Protein AF-A0A0R3XAJ9-F1 (afdb_monomer_lite)

Organism: Hydatigena taeniaeformis (NCBI:txid6205)

Foldseek 3Di:
DDDPPPPPPPPCDPVNVVVLVVVVCVVVDDDDPVCPCVCCVPPVQDPVNVVVVNVVSVVDDPVNVVVVVVVVVVCVVPPPDDDDDDDDPPDVVVVVVCVVCVDDDDDDDPVPVD

Radius of gyration: 23.31 Å; chains: 1; bounding box: 42×74×47 Å

pLDDT: mean 76.1, std 16.16, range [29.97, 94.75]

InterPro domains:
  IPR011249 Metalloenzyme, LuxS/M16 peptidase-like [SSF63411] (20-91)

Secondary structure (DSSP, 8-state):
-------------HHHHHHHHHHHHHHTPPPPGGGTTHHHHHH---HHHHHHHHHHHHT--HHHHHHHHHHHHHHHHH-S--------S--HHHHHTTTT-TTT-----GGG--

Sequence (114 aa):
MAIISNSNRTEIDGDFIANIFDFVEQLDSPVSAGSRGLHVFLTGIDDEERQNQRERLFTVDDAALKRVAQTLRDHLVCAKRVGRAVLGPKSAELVEKKKDQDKEWSVVDLSQAN

Structure (mmCIF, N/CA/C/O backbone):
data_AF-A0A0R3XAJ9-F1
#
_entry.id   AF-A0A0R3XAJ9-F1
#
loop_
_atom_site.group_PDB
_atom_site.id
_atom_site.type_symbol
_atom_site.label_atom_id
_atom_site.label_alt_id
_atom_site.label_comp_id
_atom_site.label_asym_id
_atom_site.label_entity_id
_atom_site.label_seq_id
_atom_site.pdbx_PDB_ins_code
_atom_site.Cartn_x
_atom_site.Cartn_y
_atom_site.Cartn_z
_atom_site.occupancy
_atom_site.B_iso_or_equiv
_atom_site.auth_seq_id
_atom_site.auth_comp_id
_atom_site.auth_asym_id
_atom_site.auth_atom_id
_atom_site.pdbx_PDB_model_num
ATOM 1 N N . MET A 1 1 ? 20.562 47.960 -3.965 1.00 37.44 1 MET A N 1
ATOM 2 C CA . MET A 1 1 ? 20.386 46.774 -3.104 1.00 37.44 1 MET A CA 1
ATOM 3 C C . MET A 1 1 ? 19.306 45.923 -3.755 1.00 37.44 1 MET A C 1
ATOM 5 O O . MET A 1 1 ? 18.146 46.299 -3.696 1.00 37.44 1 MET A O 1
ATOM 9 N N . ALA A 1 2 ? 19.688 44.902 -4.524 1.00 29.97 2 ALA A N 1
ATOM 10 C CA . ALA A 1 2 ? 18.737 44.066 -5.254 1.00 29.97 2 ALA A CA 1
ATOM 11 C C . ALA A 1 2 ? 18.398 42.846 -4.393 1.00 29.97 2 ALA A C 1
ATOM 13 O O . ALA A 1 2 ? 19.276 42.036 -4.102 1.00 29.97 2 ALA A O 1
ATOM 14 N N . ILE A 1 3 ? 17.142 42.737 -3.963 1.00 34.19 3 ILE A N 1
ATOM 15 C CA . ILE A 1 3 ? 16.614 41.501 -3.389 1.00 34.19 3 ILE A CA 1
ATOM 16 C C . ILE A 1 3 ? 16.296 40.604 -4.582 1.00 34.19 3 ILE A C 1
ATOM 18 O O . ILE A 1 3 ? 15.279 40.776 -5.250 1.00 34.19 3 ILE A O 1
ATOM 22 N N . ILE A 1 4 ? 17.205 39.681 -4.892 1.00 36.84 4 ILE A N 1
ATOM 23 C CA . ILE A 1 4 ? 16.916 38.583 -5.812 1.00 36.84 4 ILE A CA 1
ATOM 24 C C . ILE A 1 4 ? 15.964 37.655 -5.056 1.00 36.84 4 ILE A C 1
ATOM 26 O O . ILE A 1 4 ? 16.382 36.845 -4.230 1.00 36.84 4 ILE A O 1
ATOM 30 N N . SER A 1 5 ? 14.666 37.829 -5.294 1.00 39.94 5 SER A N 1
ATOM 31 C CA . SER A 1 5 ? 13.642 36.857 -4.922 1.00 39.94 5 SER A CA 1
ATOM 32 C C . SER A 1 5 ? 13.903 35.596 -5.750 1.00 39.94 5 SER A C 1
ATOM 34 O O . SER A 1 5 ? 13.507 35.508 -6.912 1.00 39.94 5 SER A O 1
ATOM 36 N N . ASN A 1 6 ? 14.630 34.642 -5.171 1.00 33.91 6 ASN A N 1
ATOM 37 C CA . ASN A 1 6 ? 14.846 33.333 -5.771 1.00 33.91 6 ASN A CA 1
ATOM 38 C C . ASN A 1 6 ? 13.585 32.493 -5.525 1.00 33.91 6 ASN A C 1
ATOM 40 O O . ASN A 1 6 ? 13.471 31.767 -4.537 1.00 33.91 6 ASN A O 1
ATOM 44 N N . SER A 1 7 ? 12.598 32.675 -6.401 1.00 44.84 7 SER A N 1
ATOM 45 C CA . SER A 1 7 ? 11.340 31.934 -6.397 1.00 44.84 7 SER A CA 1
ATOM 46 C C . SER A 1 7 ? 11.576 30.542 -6.991 1.00 44.84 7 SER A C 1
ATOM 48 O O . SER A 1 7 ? 11.288 30.296 -8.153 1.00 44.84 7 SER A O 1
ATOM 50 N N . ASN A 1 8 ? 12.163 29.646 -6.195 1.00 42.62 8 ASN A N 1
ATOM 51 C CA . ASN A 1 8 ? 12.258 28.210 -6.486 1.00 42.62 8 ASN A CA 1
ATOM 52 C C . ASN A 1 8 ? 11.451 27.407 -5.451 1.00 42.62 8 ASN A C 1
ATOM 54 O O . ASN A 1 8 ? 11.915 26.400 -4.921 1.00 42.62 8 ASN A O 1
ATOM 58 N N . ARG A 1 9 ? 10.233 27.857 -5.130 1.00 43.62 9 ARG A N 1
ATOM 59 C CA . ARG A 1 9 ? 9.209 26.933 -4.635 1.00 43.62 9 ARG A CA 1
ATOM 60 C C . ARG A 1 9 ? 8.562 26.331 -5.871 1.00 43.62 9 ARG A C 1
ATOM 62 O O . ARG A 1 9 ? 7.770 26.996 -6.525 1.00 43.62 9 ARG A O 1
ATOM 69 N N . THR A 1 10 ? 8.922 25.098 -6.211 1.00 51.97 10 THR A N 1
ATOM 70 C CA . THR A 1 10 ? 7.999 24.244 -6.956 1.00 51.97 10 THR A CA 1
ATOM 71 C C . THR A 1 10 ? 6.780 24.100 -6.057 1.00 51.97 10 THR A C 1
ATOM 73 O O . THR A 1 10 ? 6.856 23.443 -5.018 1.00 51.97 10 THR A O 1
ATOM 76 N N . GLU A 1 11 ? 5.731 24.863 -6.362 1.00 56.19 11 GLU A N 1
ATOM 77 C CA . GLU A 1 11 ? 4.454 24.786 -5.665 1.00 56.19 11 GLU A CA 1
ATOM 78 C C . GLU A 1 11 ? 4.030 23.323 -5.608 1.00 56.19 11 GLU A C 1
ATOM 80 O O . GLU A 1 11 ? 4.176 22.580 -6.579 1.00 56.19 11 GLU A O 1
ATOM 85 N N . ILE A 1 12 ? 3.563 22.904 -4.435 1.00 58.47 12 ILE A N 1
ATOM 86 C CA . ILE A 1 12 ? 2.823 21.660 -4.323 1.00 58.47 12 ILE A CA 1
ATOM 87 C C . ILE A 1 12 ? 1.638 21.820 -5.274 1.00 58.47 12 ILE A C 1
ATOM 89 O O . ILE A 1 12 ? 0.773 22.662 -5.039 1.00 58.47 12 ILE A O 1
ATOM 93 N N . ASP A 1 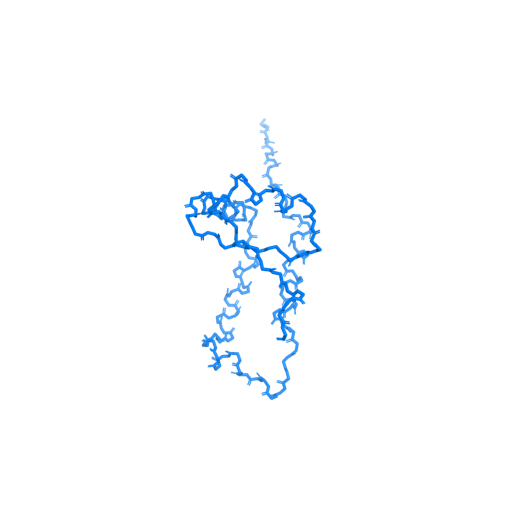13 ? 1.688 21.087 -6.382 1.00 69.50 13 ASP A N 1
ATOM 94 C CA . ASP A 1 13 ? 0.717 21.186 -7.462 1.00 69.50 13 ASP A CA 1
ATOM 95 C C . ASP A 1 13 ? -0.694 20.935 -6.912 1.00 69.50 13 ASP A C 1
ATOM 97 O O . ASP A 1 13 ? -0.875 20.114 -6.003 1.00 69.50 13 ASP A O 1
ATOM 101 N N . GLY A 1 14 ?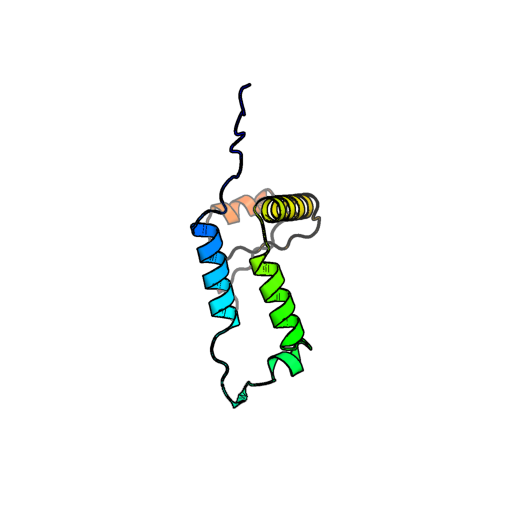 -1.697 21.629 -7.452 1.00 72.56 14 GLY A N 1
ATOM 102 C CA . GLY A 1 14 ? -3.098 21.417 -7.076 1.00 72.56 14 GLY A CA 1
ATOM 103 C C . GLY A 1 14 ? -3.498 19.944 -7.208 1.00 72.56 14 GLY A C 1
ATOM 104 O O . GLY A 1 14 ? -4.233 19.424 -6.367 1.00 72.56 14 GLY A O 1
ATOM 105 N N . ASP A 1 15 ? -2.903 19.249 -8.178 1.00 78.00 15 ASP A N 1
ATOM 106 C CA . ASP A 1 15 ? -3.061 17.814 -8.407 1.00 78.00 15 ASP A CA 1
ATOM 107 C C . ASP A 1 15 ? -2.541 16.956 -7.241 1.00 78.00 15 ASP A C 1
ATOM 109 O O . ASP A 1 15 ? -3.139 15.937 -6.892 1.00 78.00 15 ASP A O 1
ATOM 113 N N . PHE A 1 16 ? -1.445 17.349 -6.584 1.00 80.25 16 PHE A N 1
ATOM 114 C CA . PHE A 1 16 ? -0.934 16.610 -5.426 1.00 80.25 16 PHE A CA 1
ATOM 115 C C . PHE A 1 16 ? -1.869 16.738 -4.224 1.00 80.25 16 PHE A C 1
ATOM 117 O O . PHE A 1 16 ? -2.146 15.750 -3.544 1.00 80.25 16 PHE A O 1
ATOM 124 N N . ILE A 1 17 ? -2.382 17.945 -3.982 1.00 79.25 17 ILE A N 1
ATOM 125 C CA . ILE A 1 17 ? -3.348 18.185 -2.910 1.00 79.25 17 ILE A CA 1
ATOM 126 C C . ILE A 1 17 ? -4.640 17.402 -3.168 1.00 79.25 17 ILE A C 1
ATOM 128 O O . ILE A 1 17 ? -5.134 16.754 -2.247 1.00 79.25 17 ILE A O 1
ATOM 132 N N . ALA A 1 18 ? -5.138 17.385 -4.409 1.00 83.38 18 ALA A N 1
ATOM 133 C CA . ALA A 1 18 ? -6.297 16.579 -4.793 1.00 83.38 18 ALA A CA 1
ATOM 134 C C . ALA A 1 18 ? -6.084 15.082 -4.496 1.00 83.38 18 ALA A C 1
ATOM 136 O O . ALA A 1 18 ? -6.931 14.456 -3.867 1.00 83.38 18 ALA A O 1
ATOM 137 N N . ASN A 1 19 ? -4.910 14.533 -4.824 1.00 85.00 19 ASN A N 1
ATOM 138 C CA . ASN A 1 19 ? -4.585 13.135 -4.523 1.00 85.00 19 ASN A CA 1
ATOM 139 C C . ASN A 1 19 ? -4.552 12.828 -3.014 1.00 85.00 19 ASN A C 1
ATOM 141 O O . ASN A 1 19 ? -4.955 11.740 -2.598 1.00 85.00 19 ASN A O 1
ATOM 145 N N . ILE A 1 20 ? -4.072 13.761 -2.180 1.00 84.12 20 ILE A N 1
ATOM 146 C CA . ILE A 1 20 ? -4.127 13.596 -0.718 1.00 84.12 20 ILE A CA 1
ATOM 147 C C . ILE A 1 20 ? -5.580 13.580 -0.241 1.00 84.12 20 ILE A C 1
ATOM 149 O O . ILE A 1 20 ? -5.925 12.747 0.598 1.00 84.12 20 ILE A O 1
ATOM 153 N N . PHE A 1 21 ? -6.425 14.472 -0.760 1.00 85.19 21 PHE A N 1
ATOM 154 C CA . PHE A 1 21 ? -7.844 14.500 -0.408 1.00 85.19 21 PHE A CA 1
ATOM 155 C C . PHE A 1 21 ? -8.545 13.192 -0.777 1.00 85.19 21 PHE A C 1
ATOM 157 O O . PHE A 1 21 ? -9.137 12.576 0.107 1.00 85.19 21 PHE A O 1
ATOM 164 N N . ASP A 1 22 ? -8.387 12.714 -2.011 1.00 87.69 22 ASP A N 1
ATOM 165 C CA . ASP A 1 22 ? -8.966 11.443 -2.467 1.00 87.69 22 ASP A CA 1
ATOM 166 C C . ASP A 1 22 ? -8.528 10.263 -1.585 1.00 87.69 22 ASP A C 1
ATOM 168 O O . ASP A 1 22 ? -9.322 9.379 -1.250 1.00 87.69 22 ASP A O 1
ATOM 172 N N . PHE A 1 23 ? -7.257 10.243 -1.175 1.00 85.94 23 PHE A N 1
ATOM 173 C CA . PHE A 1 23 ? -6.731 9.218 -0.279 1.00 85.94 23 PHE A CA 1
ATOM 174 C C . PHE A 1 23 ? -7.371 9.282 1.117 1.00 85.94 23 PHE A C 1
ATOM 176 O O . PHE A 1 23 ? -7.745 8.254 1.685 1.00 85.94 23 PHE A O 1
ATOM 183 N N . VAL A 1 24 ? -7.512 10.484 1.677 1.00 84.88 24 VAL A N 1
ATOM 184 C CA . VAL A 1 24 ? -8.105 10.689 3.004 1.00 84.88 24 VAL A CA 1
ATOM 185 C C . VAL A 1 24 ? -9.604 10.375 3.003 1.00 84.88 24 VAL A C 1
ATOM 187 O O . VAL A 1 24 ? -10.082 9.751 3.947 1.00 84.88 24 VAL A O 1
ATOM 190 N N . GLU A 1 25 ? -10.338 10.718 1.943 1.00 86.75 25 GLU A N 1
ATOM 191 C CA . GLU A 1 25 ? -11.756 10.357 1.809 1.00 86.75 25 GLU A CA 1
ATOM 192 C C . GLU A 1 25 ? -11.972 8.840 1.807 1.00 86.75 25 GLU A C 1
ATOM 194 O O . GLU A 1 25 ? -12.902 8.340 2.443 1.00 86.75 25 GLU A O 1
ATOM 199 N N . GLN A 1 26 ? -11.088 8.083 1.151 1.00 86.19 26 GLN A N 1
ATOM 200 C CA . GLN A 1 26 ? -11.146 6.620 1.178 1.00 86.19 26 GLN A CA 1
ATOM 201 C C . GLN A 1 26 ? -10.912 6.069 2.592 1.00 86.19 26 GLN A C 1
ATOM 203 O O . GLN A 1 26 ? -11.627 5.160 3.028 1.00 86.19 26 GLN A O 1
ATOM 208 N N . LEU A 1 27 ? -9.950 6.639 3.326 1.00 80.81 27 LEU A N 1
ATOM 209 C CA . LEU A 1 27 ? -9.667 6.265 4.716 1.00 80.81 27 LEU A CA 1
ATOM 210 C C . LEU A 1 27 ? -10.800 6.620 5.688 1.00 80.81 27 LEU A C 1
ATOM 212 O O . LEU A 1 27 ? -10.989 5.913 6.679 1.00 80.81 27 LEU A O 1
ATOM 216 N N . ASP A 1 28 ? -11.537 7.696 5.418 1.00 83.44 28 ASP A N 1
ATOM 217 C CA . ASP A 1 28 ? -12.642 8.182 6.252 1.00 83.44 28 ASP A CA 1
ATOM 218 C C . ASP A 1 28 ? -14.014 7.668 5.801 1.00 83.44 28 ASP A C 1
ATOM 220 O O . ASP A 1 28 ? -15.054 8.148 6.265 1.00 83.44 28 ASP A O 1
ATOM 224 N N . SER A 1 29 ? -14.039 6.682 4.903 1.00 85.31 29 SER A N 1
ATOM 225 C CA . SER A 1 29 ? -15.290 6.115 4.417 1.00 85.31 29 SER A CA 1
ATOM 226 C C . SER A 1 29 ? -16.158 5.571 5.572 1.00 85.31 29 SER A C 1
ATOM 228 O O . SER A 1 29 ? -15.642 5.033 6.560 1.00 85.31 29 SER A O 1
ATOM 230 N N . PRO A 1 30 ? -17.498 5.713 5.495 1.00 87.94 30 PRO A N 1
ATOM 231 C CA . PRO A 1 30 ? -18.379 5.340 6.593 1.00 87.94 30 PRO A CA 1
ATOM 232 C C . PRO A 1 30 ? -18.251 3.858 6.950 1.00 87.94 30 PRO A C 1
ATOM 234 O O . PRO A 1 30 ? -18.419 2.981 6.103 1.00 87.94 30 PRO A O 1
ATOM 237 N N . VAL A 1 31 ? -18.048 3.572 8.236 1.00 86.75 31 VAL A N 1
ATOM 238 C CA . VAL A 1 31 ? -17.984 2.198 8.742 1.00 86.75 31 VAL A CA 1
ATOM 239 C C . VAL A 1 31 ? -19.339 1.784 9.308 1.00 86.75 31 VAL A C 1
ATOM 241 O O . VAL A 1 31 ? -19.928 2.473 10.151 1.00 86.75 31 VAL A O 1
ATOM 244 N N . SER A 1 32 ? -19.834 0.628 8.860 1.00 91.69 32 SER A N 1
ATOM 245 C CA . SER A 1 32 ? -21.078 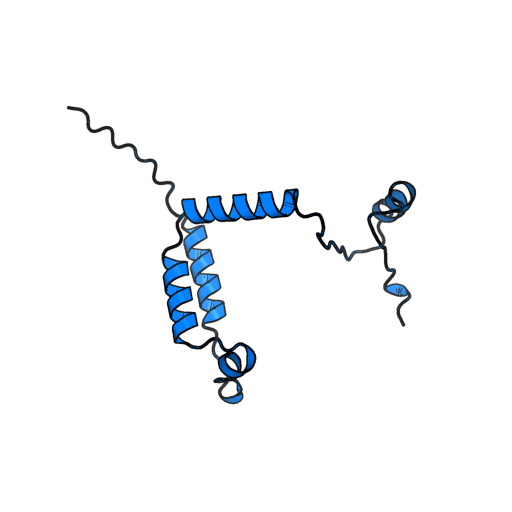0.047 9.371 1.00 91.69 32 SER A CA 1
ATOM 246 C C . SER A 1 32 ? -20.992 -0.205 10.882 1.00 91.69 32 SER A C 1
ATOM 248 O O . SER A 1 32 ? -19.922 -0.505 11.414 1.00 91.69 32 SER A O 1
ATOM 250 N N . ALA A 1 33 ? -22.121 -0.136 11.592 1.00 88.88 33 ALA A N 1
ATOM 251 C CA . ALA A 1 33 ? -22.141 -0.345 13.041 1.00 88.88 33 ALA A CA 1
ATOM 252 C C . ALA A 1 33 ? -21.569 -1.715 13.461 1.00 88.88 33 ALA A C 1
ATOM 254 O O . ALA A 1 33 ? -20.867 -1.788 14.464 1.00 88.88 33 ALA A O 1
ATOM 255 N N . GLY A 1 34 ? -21.810 -2.771 12.672 1.00 91.38 34 GLY A N 1
ATOM 256 C CA . GLY A 1 34 ? -21.293 -4.121 12.935 1.00 91.38 34 GLY A CA 1
ATOM 257 C C . GLY A 1 34 ? -19.800 -4.303 12.643 1.00 91.38 34 GLY A C 1
ATOM 258 O O . GLY A 1 34 ? -19.223 -5.309 13.038 1.00 91.38 34 GLY A O 1
ATOM 259 N N . SER A 1 35 ? -19.167 -3.339 11.971 1.00 87.56 35 SER A N 1
ATOM 260 C CA . SER A 1 35 ? -17.735 -3.361 11.647 1.00 87.56 35 SER A CA 1
ATOM 261 C C . SER A 1 35 ? -16.923 -2.363 12.481 1.00 87.56 35 SER A C 1
ATOM 263 O O . SER A 1 35 ? -15.700 -2.306 12.343 1.00 87.56 35 SER A O 1
ATOM 265 N N . ARG A 1 36 ? -17.566 -1.568 13.350 1.00 87.81 36 ARG A N 1
ATOM 266 C CA . ARG A 1 36 ? -16.859 -0.636 14.241 1.00 87.81 36 ARG A CA 1
ATOM 267 C C . ARG A 1 36 ? -15.944 -1.404 15.191 1.00 87.81 36 ARG A C 1
ATOM 269 O O . ARG A 1 36 ? -16.345 -2.406 15.770 1.00 87.81 36 ARG A O 1
ATOM 276 N N . GLY A 1 37 ? -14.711 -0.928 15.339 1.00 88.19 37 GLY A N 1
ATOM 277 C CA . GLY A 1 37 ? -13.688 -1.573 16.168 1.00 88.19 37 GLY A CA 1
ATOM 278 C C . GLY A 1 37 ? -13.040 -2.811 15.539 1.00 88.19 37 GLY A C 1
ATOM 279 O O . GLY A 1 37 ? -12.014 -3.258 16.041 1.00 88.19 37 GLY A O 1
ATOM 280 N N . LEU A 1 38 ? -13.557 -3.331 14.416 1.00 91.12 38 LEU A N 1
ATOM 281 C CA . LEU A 1 38 ? -12.965 -4.491 13.744 1.00 91.12 38 LEU A CA 1
ATOM 282 C C . LEU A 1 38 ? -11.573 -4.175 13.180 1.00 91.12 38 LEU A C 1
ATOM 284 O O . LEU A 1 38 ? -10.699 -5.032 13.204 1.00 91.12 38 LEU A O 1
ATOM 288 N N . HIS A 1 39 ? -11.356 -2.939 12.721 1.00 88.62 39 HIS A N 1
ATOM 289 C CA . HIS A 1 39 ? -10.040 -2.474 12.284 1.00 88.62 39 HIS A CA 1
ATOM 290 C C . HIS A 1 39 ? -9.011 -2.599 13.412 1.00 88.62 39 HIS A C 1
ATOM 292 O O . HIS A 1 39 ? -8.048 -3.344 13.270 1.00 88.62 39 HIS A O 1
ATOM 298 N N . VAL A 1 40 ? -9.283 -1.967 14.559 1.00 92.88 40 VAL A N 1
ATOM 299 C CA . VAL A 1 40 ? -8.421 -2.031 15.750 1.00 92.88 40 VAL A CA 1
ATOM 300 C C . VAL A 1 40 ? -8.216 -3.477 16.200 1.00 92.88 40 VAL A C 1
ATOM 302 O O . VAL A 1 40 ? -7.100 -3.881 16.497 1.00 92.88 40 VAL A O 1
ATOM 305 N N . PHE A 1 41 ? -9.274 -4.290 16.193 1.00 93.75 41 PHE A N 1
ATOM 306 C CA . PHE A 1 41 ? -9.189 -5.696 16.585 1.00 93.75 41 PHE A CA 1
ATOM 307 C C . PHE A 1 41 ? -8.274 -6.532 15.674 1.00 93.75 41 PHE A C 1
ATOM 309 O O . PHE A 1 41 ? -7.537 -7.382 16.167 1.00 93.75 41 PHE A O 1
ATOM 316 N N . LEU A 1 42 ? -8.320 -6.318 14.354 1.00 94.75 42 LEU A N 1
ATOM 317 C CA . LEU A 1 42 ? -7.568 -7.121 13.383 1.00 94.75 42 LEU A CA 1
ATOM 318 C C . LEU A 1 42 ? -6.135 -6.630 13.164 1.00 94.75 42 LEU A C 1
ATOM 320 O O . LEU A 1 42 ? -5.247 -7.446 12.922 1.00 94.75 42 LEU A O 1
ATOM 324 N N . THR A 1 43 ? -5.913 -5.316 13.191 1.00 92.25 43 THR A N 1
ATOM 325 C CA . THR A 1 43 ? -4.623 -4.708 12.829 1.00 92.25 43 THR A CA 1
ATOM 326 C C . THR A 1 43 ? -3.878 -4.138 14.029 1.00 92.25 43 THR A C 1
ATOM 328 O O . THR A 1 43 ? -2.682 -3.878 13.923 1.00 92.25 43 THR A O 1
ATOM 331 N N . GLY A 1 44 ? -4.564 -3.943 15.160 1.00 93.00 44 GLY A N 1
ATOM 332 C CA . GLY A 1 44 ? -4.030 -3.239 16.324 1.00 93.00 44 GLY A CA 1
ATOM 333 C C . GLY A 1 44 ? -3.884 -1.730 16.125 1.00 93.00 44 GLY A C 1
ATOM 334 O O . GLY A 1 44 ? -3.361 -1.082 17.016 1.00 93.00 44 GLY A O 1
ATOM 335 N N . ILE A 1 45 ? -4.313 -1.184 14.981 1.00 90.88 45 ILE A N 1
ATOM 336 C CA . ILE A 1 45 ? -4.197 0.243 14.663 1.00 90.88 45 ILE A CA 1
ATOM 337 C C . ILE A 1 45 ? -5.452 0.954 15.161 1.00 90.88 45 ILE A C 1
ATOM 339 O O . ILE A 1 45 ? -6.547 0.740 14.619 1.00 90.88 45 ILE A O 1
ATOM 343 N N . ASP A 1 46 ? -5.284 1.797 16.169 1.00 90.06 46 ASP A N 1
ATOM 344 C CA . ASP A 1 46 ? -6.332 2.602 16.770 1.00 90.06 46 ASP A CA 1
ATOM 345 C C . ASP A 1 46 ? -6.533 3.961 16.073 1.00 90.06 46 ASP A C 1
ATOM 347 O O . ASP A 1 46 ? -5.952 4.268 15.024 1.00 90.06 46 ASP A O 1
ATOM 351 N N . ASP A 1 47 ? -7.460 4.755 16.609 1.00 87.56 47 ASP A N 1
ATOM 352 C CA . ASP A 1 47 ? -7.800 6.055 16.035 1.00 87.56 47 ASP A CA 1
ATOM 353 C C . ASP A 1 47 ? -6.707 7.113 16.267 1.00 87.56 47 ASP A C 1
ATOM 355 O O . ASP A 1 47 ? -6.570 8.022 15.445 1.00 87.56 47 ASP A O 1
ATOM 359 N N . GLU A 1 48 ? -5.896 6.991 17.323 1.00 91.44 48 GLU A N 1
ATOM 360 C CA . GLU A 1 48 ? -4.760 7.879 17.581 1.00 91.44 48 GLU A CA 1
ATOM 361 C C . GLU A 1 48 ? -3.659 7.651 16.541 1.00 91.44 48 GLU A C 1
ATOM 363 O O . GLU A 1 48 ? -3.165 8.605 15.935 1.00 91.44 48 GLU A O 1
ATOM 368 N N . GLU A 1 49 ? -3.321 6.396 16.236 1.00 90.94 49 GLU A N 1
ATOM 369 C CA . GLU A 1 49 ? -2.353 6.096 15.177 1.00 90.94 49 GLU A CA 1
ATOM 370 C C . GLU A 1 49 ? -2.839 6.536 13.794 1.00 90.94 49 GLU A C 1
ATOM 372 O O . GLU A 1 49 ? -2.051 7.057 12.993 1.00 90.94 49 GLU A O 1
ATOM 377 N N . ARG A 1 50 ? -4.140 6.389 13.515 1.00 87.62 50 ARG A N 1
ATOM 378 C CA . ARG A 1 50 ? -4.743 6.908 12.279 1.00 87.62 50 ARG A CA 1
ATOM 379 C C . ARG A 1 50 ? -4.637 8.426 12.195 1.00 87.62 50 ARG A C 1
ATOM 381 O O . ARG A 1 50 ? -4.252 8.942 11.143 1.00 87.62 50 ARG A O 1
ATOM 388 N N . GLN A 1 51 ? -4.945 9.138 13.276 1.00 89.25 51 GLN A N 1
ATOM 389 C CA . GLN A 1 51 ? -4.869 10.596 13.313 1.00 89.25 51 GLN A CA 1
ATOM 390 C C . GLN A 1 51 ? -3.422 11.092 13.176 1.00 89.25 51 GLN A C 1
ATOM 392 O O . GLN A 1 51 ? -3.151 11.972 12.359 1.00 89.25 51 GLN A O 1
ATOM 397 N N . ASN A 1 52 ? -2.468 10.461 13.863 1.00 92.12 52 ASN A N 1
ATOM 398 C CA . ASN A 1 52 ? -1.042 10.766 13.723 1.00 92.12 52 ASN A CA 1
ATOM 399 C C . ASN A 1 52 ? -0.557 10.569 12.279 1.00 92.12 52 ASN A C 1
ATOM 401 O O . ASN A 1 52 ? 0.189 11.386 11.734 1.00 92.12 52 ASN A O 1
ATOM 405 N N . GLN A 1 53 ? -0.996 9.495 11.619 1.00 88.12 53 GLN A N 1
ATOM 406 C CA . GLN A 1 53 ? -0.655 9.257 10.219 1.00 88.12 53 GLN A CA 1
ATOM 407 C C . GLN A 1 53 ? -1.303 10.288 9.284 1.00 88.12 53 GLN A C 1
ATOM 409 O O . GLN A 1 53 ? -0.662 10.724 8.324 1.00 88.12 53 GLN A O 1
ATOM 414 N N . ARG A 1 54 ? -2.535 10.718 9.576 1.00 86.50 54 ARG A N 1
ATOM 415 C CA . ARG A 1 54 ? -3.235 11.778 8.841 1.00 86.50 54 ARG A CA 1
ATOM 416 C C . ARG A 1 54 ? -2.459 13.092 8.887 1.00 86.50 54 ARG A C 1
ATOM 418 O O . ARG A 1 54 ? -2.224 13.706 7.850 1.00 86.50 54 ARG A O 1
ATOM 425 N N . GLU A 1 55 ? -2.015 13.499 10.069 1.00 90.06 55 GLU A N 1
ATOM 426 C CA . GLU A 1 55 ? -1.228 14.722 10.246 1.00 90.06 55 GLU A CA 1
ATOM 427 C C . GLU A 1 55 ? 0.080 14.660 9.458 1.00 90.06 55 GLU A C 1
ATOM 429 O O . GLU A 1 55 ? 0.422 15.602 8.745 1.00 90.06 55 GLU A O 1
ATOM 434 N N . ARG A 1 56 ? 0.764 13.511 9.476 1.00 88.69 56 ARG A N 1
ATOM 435 C CA . ARG A 1 56 ? 1.980 13.304 8.678 1.00 88.69 56 ARG A CA 1
ATOM 436 C C . ARG A 1 56 ? 1.725 13.436 7.179 1.00 88.69 56 ARG A C 1
ATOM 438 O O . ARG A 1 56 ? 2.541 14.055 6.499 1.00 88.69 56 ARG A O 1
ATOM 445 N N . LEU A 1 57 ? 0.612 12.905 6.669 1.00 85.56 57 LEU A N 1
ATOM 446 C CA . LEU A 1 57 ? 0.241 13.020 5.252 1.00 85.56 57 LEU A CA 1
ATOM 447 C C . LEU A 1 57 ? 0.045 14.477 4.822 1.00 85.56 57 LEU A C 1
ATOM 449 O O . LEU A 1 57 ? 0.522 14.860 3.758 1.00 85.56 57 LEU A O 1
ATOM 453 N N . PHE A 1 58 ? -0.561 15.309 5.671 1.00 83.81 58 PHE A N 1
ATOM 454 C CA . PHE A 1 58 ? -0.730 16.738 5.383 1.00 83.81 58 PHE A CA 1
ATOM 455 C C . PHE A 1 58 ? 0.569 17.553 5.455 1.00 83.81 58 PHE A C 1
ATOM 457 O O . PHE A 1 58 ? 0.613 18.675 4.958 1.00 83.81 58 PHE A O 1
ATOM 464 N N . THR A 1 59 ? 1.637 17.003 6.041 1.00 86.00 59 THR A N 1
ATOM 465 C CA . THR A 1 59 ? 2.960 17.654 6.100 1.00 86.00 59 THR A CA 1
ATOM 466 C C . THR A 1 59 ? 3.903 17.252 4.966 1.00 86.00 59 THR A C 1
ATOM 468 O O . THR A 1 59 ? 5.044 17.715 4.933 1.00 86.00 59 THR A O 1
ATOM 471 N N . VAL A 1 60 ? 3.470 16.377 4.051 1.00 85.50 60 VAL A N 1
ATOM 472 C CA . VAL A 1 60 ? 4.328 15.896 2.962 1.00 85.50 60 VAL A CA 1
ATOM 473 C C . VAL A 1 60 ? 4.633 17.031 1.988 1.00 85.50 60 VAL A C 1
ATOM 475 O O . VAL A 1 60 ? 3.732 17.676 1.458 1.00 85.50 60 VAL A O 1
ATOM 478 N N . ASP A 1 61 ? 5.923 17.235 1.723 1.00 84.88 61 ASP A N 1
ATOM 479 C CA . ASP A 1 61 ? 6.422 18.175 0.728 1.00 84.88 61 ASP A CA 1
ATOM 480 C C . ASP A 1 61 ? 6.984 17.457 -0.513 1.00 84.88 61 ASP A C 1
ATOM 482 O O . ASP A 1 61 ? 7.259 16.251 -0.521 1.00 84.88 61 ASP A O 1
ATOM 486 N N . ASP A 1 62 ? 7.181 18.221 -1.588 1.00 83.25 62 ASP A N 1
ATOM 487 C CA . ASP A 1 62 ? 7.734 17.720 -2.853 1.00 83.25 62 ASP A CA 1
ATOM 488 C C . ASP A 1 62 ? 9.124 17.074 -2.666 1.00 83.25 62 ASP A C 1
ATOM 490 O O . ASP A 1 62 ? 9.448 16.055 -3.282 1.00 83.25 62 ASP A O 1
ATOM 494 N N . ALA A 1 63 ? 9.940 17.604 -1.751 1.00 86.56 63 ALA A N 1
ATOM 495 C CA . ALA A 1 63 ? 11.255 17.052 -1.450 1.00 86.56 63 ALA A CA 1
ATOM 496 C C . ALA A 1 63 ? 11.170 15.668 -0.783 1.00 86.56 63 ALA A C 1
ATOM 498 O O . ALA A 1 63 ? 11.974 14.783 -1.086 1.00 86.56 63 ALA A O 1
ATOM 499 N N . ALA A 1 64 ? 10.228 15.452 0.137 1.00 86.81 64 ALA A N 1
ATOM 500 C CA . ALA A 1 64 ? 9.952 14.149 0.730 1.00 86.81 64 ALA A CA 1
ATOM 501 C C . ALA A 1 64 ? 9.449 13.162 -0.324 1.00 86.81 64 ALA A C 1
ATOM 503 O O . ALA A 1 64 ? 9.955 12.040 -0.379 1.00 86.81 64 ALA A O 1
ATOM 504 N N . LEU A 1 65 ? 8.540 13.591 -1.203 1.00 87.06 65 LEU A N 1
ATOM 505 C CA . LEU A 1 65 ? 8.016 12.743 -2.271 1.00 87.06 65 LEU A CA 1
ATOM 506 C C . LEU A 1 65 ? 9.127 12.282 -3.226 1.00 87.06 65 LEU A C 1
ATOM 508 O O . LEU A 1 65 ? 9.279 11.084 -3.473 1.00 87.06 65 LEU A O 1
ATOM 512 N N . LYS A 1 66 ? 9.967 13.212 -3.697 1.00 89.81 66 LYS A N 1
ATOM 513 C CA . LYS A 1 66 ? 11.119 12.904 -4.561 1.00 89.81 66 LYS A CA 1
ATOM 514 C C . LYS A 1 66 ? 12.116 11.968 -3.886 1.00 89.81 66 LYS A C 1
ATOM 516 O O . LYS A 1 66 ? 12.609 11.040 -4.525 1.00 89.81 66 LYS A O 1
ATOM 521 N N . ARG A 1 67 ? 12.392 12.171 -2.592 1.00 92.50 67 ARG A N 1
ATOM 522 C CA . ARG A 1 67 ? 13.268 11.280 -1.814 1.00 92.50 67 ARG A CA 1
ATOM 523 C C . ARG A 1 67 ? 12.710 9.863 -1.753 1.00 92.50 67 ARG A C 1
ATOM 525 O O . ARG A 1 67 ? 13.439 8.929 -2.067 1.00 92.50 67 ARG A O 1
ATOM 532 N N . VAL A 1 68 ? 11.432 9.703 -1.412 1.00 91.06 68 VAL A N 1
ATOM 533 C CA . VAL A 1 68 ? 10.787 8.383 -1.329 1.00 91.06 68 VAL A CA 1
ATOM 534 C C . VAL A 1 68 ? 10.747 7.701 -2.697 1.00 91.06 68 VAL A C 1
ATOM 536 O O . VAL A 1 68 ? 11.073 6.519 -2.789 1.00 91.06 68 VAL A O 1
ATOM 539 N N . ALA A 1 69 ? 10.430 8.433 -3.769 1.00 89.81 69 ALA A N 1
ATOM 540 C CA . ALA A 1 69 ? 10.457 7.906 -5.133 1.00 89.81 69 ALA A CA 1
ATOM 541 C C . ALA A 1 69 ? 11.856 7.405 -5.530 1.00 89.81 69 ALA A C 1
ATOM 543 O O . ALA A 1 69 ? 11.989 6.321 -6.101 1.00 89.81 69 ALA A O 1
ATOM 544 N N . GLN A 1 70 ? 12.904 8.156 -5.182 1.00 92.38 70 GLN A N 1
ATOM 545 C CA . GLN A 1 70 ? 14.283 7.740 -5.421 1.00 92.38 70 GLN A CA 1
ATOM 546 C C . GLN A 1 70 ? 14.646 6.500 -4.594 1.00 92.38 70 GLN A C 1
ATOM 548 O O . GLN A 1 70 ? 15.159 5.536 -5.153 1.00 92.38 70 GLN A O 1
ATOM 553 N N . THR A 1 71 ? 14.306 6.465 -3.301 1.00 92.12 71 THR A N 1
ATOM 554 C CA . THR A 1 71 ? 14.532 5.288 -2.447 1.00 92.12 71 THR A CA 1
ATOM 555 C C . THR A 1 71 ? 13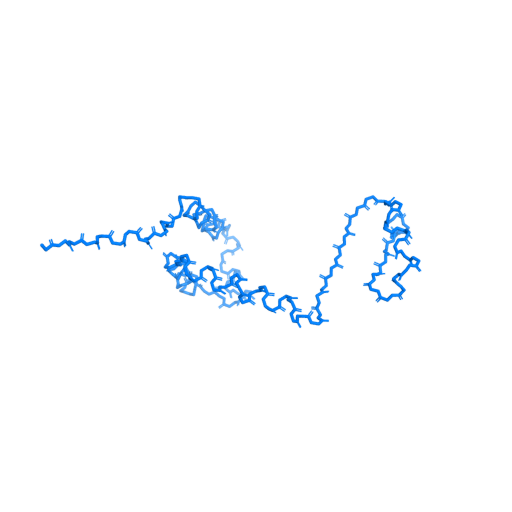.824 4.049 -2.993 1.00 92.12 71 THR A C 1
ATOM 557 O O . THR A 1 71 ? 14.432 2.986 -3.084 1.00 92.12 71 THR A O 1
ATOM 560 N N . LEU A 1 72 ? 12.563 4.173 -3.414 1.00 89.31 72 LEU A N 1
ATOM 561 C CA . LEU A 1 72 ? 11.809 3.080 -4.032 1.00 89.31 72 LEU A CA 1
ATOM 562 C C . LEU A 1 72 ? 12.472 2.602 -5.323 1.00 89.31 72 LEU A C 1
ATOM 564 O O . LEU A 1 72 ? 12.625 1.399 -5.522 1.00 89.31 72 LEU A O 1
ATOM 568 N N . ARG A 1 73 ? 12.906 3.527 -6.184 1.00 88.88 73 ARG A N 1
ATOM 569 C CA . ARG A 1 73 ? 13.632 3.196 -7.413 1.00 88.88 73 ARG A CA 1
ATOM 570 C C . ARG A 1 73 ? 14.918 2.433 -7.110 1.00 88.88 73 ARG A C 1
ATOM 572 O O . ARG A 1 73 ? 15.150 1.395 -7.721 1.00 88.88 73 ARG A O 1
ATOM 579 N N . ASP A 1 74 ? 15.722 2.911 -6.167 1.00 88.38 74 ASP A N 1
ATOM 580 C CA . ASP A 1 74 ? 16.989 2.278 -5.793 1.00 88.38 74 ASP A CA 1
ATOM 581 C C . ASP A 1 74 ? 16.757 0.879 -5.213 1.00 88.38 74 ASP A C 1
ATOM 583 O O . ASP A 1 74 ? 17.447 -0.078 -5.575 1.00 88.38 74 ASP A O 1
ATOM 587 N N . HIS A 1 75 ? 15.718 0.728 -4.387 1.00 85.81 75 HIS A N 1
ATOM 588 C CA . HIS A 1 75 ? 15.279 -0.572 -3.892 1.00 85.81 75 HIS A CA 1
ATOM 589 C C . HIS A 1 75 ? 14.860 -1.499 -5.033 1.00 85.81 75 HIS A C 1
ATOM 591 O O . HIS A 1 75 ? 15.276 -2.650 -5.038 1.00 85.81 75 HIS A O 1
ATOM 597 N N . LEU A 1 76 ? 14.084 -1.026 -6.010 1.00 83.00 76 LEU A N 1
ATOM 598 C CA . LEU A 1 76 ? 13.625 -1.839 -7.141 1.00 83.00 76 LEU A CA 1
ATOM 599 C C . LEU A 1 76 ? 14.758 -2.237 -8.092 1.00 83.00 76 LEU A C 1
ATOM 601 O O . LEU A 1 76 ? 14.734 -3.343 -8.625 1.00 83.00 76 LEU A O 1
ATOM 605 N N . VAL A 1 77 ? 15.753 -1.369 -8.292 1.00 82.62 77 VAL A N 1
ATOM 606 C CA . VAL A 1 77 ? 16.942 -1.668 -9.108 1.00 82.62 77 VAL A CA 1
ATOM 607 C C . VAL A 1 77 ? 17.818 -2.723 -8.428 1.00 82.62 77 VAL A C 1
ATOM 609 O O . VAL A 1 77 ? 18.323 -3.628 -9.090 1.00 82.62 77 VAL A O 1
ATOM 612 N N . CYS A 1 78 ? 17.975 -2.639 -7.106 1.00 71.19 78 CYS A N 1
ATOM 613 C CA . CYS A 1 78 ? 18.784 -3.576 -6.324 1.00 71.19 78 CYS A CA 1
ATOM 614 C C . CYS A 1 78 ? 18.009 -4.822 -5.857 1.00 71.19 78 CYS A C 1
ATOM 616 O O . CYS A 1 78 ? 18.610 -5.768 -5.333 1.00 71.19 78 CYS A O 1
ATOM 618 N N . ALA A 1 79 ? 16.683 -4.846 -6.017 1.00 73.38 79 ALA A N 1
ATOM 619 C CA . ALA A 1 79 ? 15.837 -5.936 -5.562 1.00 73.38 79 ALA A CA 1
ATOM 620 C C . ALA A 1 79 ? 16.099 -7.195 -6.392 1.00 73.38 79 ALA A C 1
ATOM 622 O O . ALA A 1 79 ? 15.617 -7.362 -7.507 1.00 73.38 79 ALA A O 1
ATOM 623 N N . LYS A 1 80 ? 16.811 -8.150 -5.789 1.00 63.78 80 LYS A N 1
ATOM 624 C CA . LYS A 1 80 ? 17.035 -9.486 -6.367 1.00 63.78 80 LYS A CA 1
ATOM 625 C C . LYS A 1 80 ? 15.779 -10.371 -6.376 1.00 63.78 80 LYS A C 1
ATOM 627 O O . LYS A 1 80 ? 15.812 -11.459 -6.939 1.00 63.78 80 LYS A O 1
ATOM 632 N N . ARG A 1 81 ? 14.695 -9.956 -5.710 1.00 65.69 81 ARG A N 1
ATOM 633 C CA . ARG A 1 81 ? 13.435 -10.705 -5.581 1.00 65.69 81 ARG A CA 1
ATOM 634 C C . ARG A 1 81 ? 12.253 -9.782 -5.855 1.00 65.69 81 ARG A C 1
ATOM 636 O O . ARG A 1 81 ? 11.647 -9.260 -4.925 1.00 65.69 81 ARG A O 1
ATOM 643 N N . VAL A 1 82 ? 11.942 -9.575 -7.130 1.00 69.88 82 VAL A N 1
ATOM 644 C CA . VAL A 1 82 ? 10.721 -8.882 -7.557 1.00 69.88 82 VAL A CA 1
ATOM 645 C C . VAL A 1 82 ? 9.804 -9.919 -8.193 1.00 69.88 82 VAL A C 1
ATOM 647 O O . VAL A 1 82 ? 10.193 -10.573 -9.156 1.00 69.88 82 VAL A O 1
ATOM 650 N N . GLY A 1 83 ? 8.603 -10.098 -7.643 1.00 76.50 83 GLY A N 1
ATOM 651 C CA . GLY A 1 83 ? 7.577 -10.934 -8.262 1.00 76.50 83 GLY A CA 1
ATOM 652 C C . GLY A 1 83 ? 6.877 -10.146 -9.362 1.00 76.50 83 GLY A C 1
ATOM 653 O O . GLY A 1 83 ? 6.368 -9.058 -9.101 1.00 76.50 83 GLY A O 1
ATOM 654 N N . ARG A 1 84 ? 6.861 -10.667 -10.589 1.00 78.31 84 ARG A N 1
ATOM 655 C CA . ARG A 1 84 ? 6.101 -10.082 -11.697 1.00 78.31 84 ARG A CA 1
ATOM 656 C C . ARG A 1 84 ? 5.184 -11.148 -12.283 1.00 78.31 84 ARG A C 1
ATOM 658 O O . ARG A 1 84 ? 5.629 -12.255 -12.565 1.00 78.31 84 ARG A O 1
ATOM 665 N N . ALA A 1 85 ? 3.916 -10.803 -12.463 1.00 82.38 85 ALA A N 1
ATOM 666 C CA . ALA A 1 85 ? 2.921 -11.646 -13.110 1.00 82.38 85 ALA A CA 1
ATOM 667 C C . ALA A 1 85 ? 2.141 -10.791 -14.110 1.00 82.38 85 ALA A C 1
ATOM 669 O O . ALA A 1 85 ? 1.794 -9.649 -13.813 1.00 82.38 85 ALA A O 1
ATOM 670 N N . VAL A 1 86 ? 1.893 -11.335 -15.299 1.00 81.19 86 VAL A N 1
ATOM 671 C CA . VAL A 1 86 ? 1.118 -10.672 -16.349 1.00 81.19 86 VAL A CA 1
ATOM 672 C C . VAL A 1 86 ? 0.009 -11.623 -16.762 1.00 81.19 86 VAL A C 1
ATOM 674 O O . VAL A 1 86 ? 0.282 -12.756 -17.153 1.00 81.19 86 VAL A O 1
ATOM 677 N N . LEU A 1 87 ? -1.234 -11.159 -16.659 1.00 81.88 87 LEU A N 1
ATOM 678 C CA . LEU A 1 87 ? -2.408 -11.881 -17.125 1.00 81.88 87 LEU A CA 1
ATOM 679 C C . LEU A 1 87 ? -2.921 -11.210 -18.397 1.00 81.88 87 LEU A C 1
ATOM 681 O O . LEU A 1 87 ? -3.167 -10.007 -18.413 1.00 81.88 87 LEU A O 1
ATOM 685 N N . GLY A 1 88 ? -3.086 -11.986 -19.459 1.00 80.31 88 GLY A N 1
ATOM 686 C CA . GLY A 1 88 ? -3.553 -11.472 -20.736 1.00 80.31 88 GLY A CA 1
ATOM 687 C C . GLY A 1 88 ? -3.888 -12.594 -21.711 1.00 80.31 88 GLY A C 1
ATOM 688 O O . GLY A 1 88 ? -3.665 -13.769 -21.402 1.00 80.31 88 GLY A O 1
ATOM 689 N N . PRO A 1 89 ? -4.428 -12.248 -22.890 1.00 79.00 89 PRO A N 1
ATOM 690 C CA . PRO A 1 89 ? -4.624 -13.222 -23.951 1.00 79.00 89 PRO A CA 1
ATOM 691 C C . PRO A 1 89 ? -3.284 -13.858 -24.331 1.00 79.00 89 PRO A C 1
ATOM 693 O O . PRO A 1 89 ? -2.219 -13.263 -24.153 1.00 79.00 89 PRO A O 1
ATOM 696 N N . LYS A 1 90 ? -3.340 -15.069 -24.887 1.00 71.94 90 LYS A N 1
ATOM 697 C CA . LYS A 1 90 ? -2.162 -15.812 -25.343 1.00 71.94 90 LYS A CA 1
ATOM 698 C C . LYS A 1 90 ? -1.538 -15.089 -26.545 1.00 71.94 90 LYS A C 1
ATOM 700 O O . LYS A 1 90 ? -1.869 -15.384 -27.688 1.00 71.94 90 LYS A O 1
ATOM 705 N N . SER A 1 91 ? -0.691 -14.094 -26.296 1.00 63.81 91 SER A N 1
ATOM 706 C CA . SER A 1 91 ? 0.002 -13.354 -27.349 1.00 63.81 91 SER A CA 1
ATOM 707 C C . SER A 1 91 ? 1.195 -14.166 -27.859 1.00 63.81 91 SER A C 1
ATOM 709 O O . SER A 1 91 ? 1.950 -14.751 -27.078 1.00 63.81 91 SER A O 1
ATOM 711 N N . ALA A 1 92 ? 1.365 -14.219 -29.184 1.00 60.94 92 ALA A N 1
ATOM 712 C CA . ALA A 1 92 ? 2.454 -14.958 -29.830 1.00 60.94 92 ALA A CA 1
ATOM 713 C C . ALA A 1 92 ? 3.842 -14.494 -29.336 1.00 60.94 92 ALA A C 1
ATOM 715 O O . ALA A 1 92 ? 4.734 -15.311 -29.134 1.00 60.94 92 ALA A O 1
ATOM 716 N N . GLU A 1 93 ? 3.983 -13.207 -29.012 1.00 62.81 93 GLU A N 1
ATOM 717 C CA . GLU A 1 93 ? 5.227 -12.586 -28.540 1.00 62.81 93 GLU A CA 1
ATOM 718 C C . GLU A 1 93 ? 5.722 -13.125 -27.183 1.00 62.81 93 GLU A C 1
ATOM 720 O O . GLU A 1 93 ? 6.928 -13.247 -26.964 1.00 62.81 93 GLU A O 1
ATOM 725 N N . LEU A 1 94 ? 4.816 -13.479 -26.259 1.00 60.09 94 LEU A N 1
ATOM 726 C CA . LEU A 1 94 ? 5.178 -14.077 -24.962 1.00 60.09 94 LEU A CA 1
ATOM 727 C C . LEU A 1 94 ? 5.542 -15.562 -25.097 1.00 60.09 94 LEU A C 1
ATOM 729 O O . LEU A 1 94 ? 6.345 -16.082 -24.324 1.00 60.09 94 LEU A O 1
ATOM 733 N N . VAL A 1 95 ? 4.971 -16.241 -26.096 1.00 60.19 95 VAL A N 1
ATOM 734 C CA . VAL A 1 95 ? 5.265 -17.646 -26.406 1.00 60.19 95 VAL A CA 1
ATOM 735 C C . VAL A 1 95 ? 6.604 -17.782 -27.135 1.00 60.19 95 VAL A C 1
ATOM 737 O O . VAL A 1 95 ? 7.317 -18.754 -26.904 1.00 60.19 95 VAL A O 1
ATOM 740 N N . GLU A 1 96 ? 6.990 -16.809 -27.962 1.00 58.44 96 GLU A N 1
ATOM 741 C CA . GLU A 1 96 ? 8.298 -16.798 -28.629 1.00 58.44 96 GLU A CA 1
ATOM 742 C C . GLU A 1 96 ? 9.444 -16.451 -27.669 1.00 58.44 96 GLU A C 1
ATOM 744 O O . GLU A 1 96 ? 10.471 -17.129 -27.683 1.00 58.44 96 GLU A O 1
ATOM 749 N N . LYS A 1 97 ? 9.237 -15.514 -26.729 1.00 56.69 97 LYS A N 1
ATOM 750 C CA . LYS A 1 97 ? 10.198 -15.231 -25.639 1.00 56.69 97 LYS A CA 1
ATOM 751 C C . LYS A 1 97 ? 10.454 -16.424 -24.711 1.00 56.69 97 LYS A C 1
ATOM 753 O O . LYS A 1 97 ? 11.470 -16.455 -24.020 1.00 56.69 97 LYS A O 1
ATOM 758 N N . LYS A 1 98 ? 9.577 -17.432 -24.739 1.00 57.16 98 LYS A N 1
ATOM 759 C CA . LYS A 1 98 ? 9.746 -18.714 -24.043 1.00 57.16 98 LYS A CA 1
ATOM 760 C C . LYS A 1 98 ? 10.950 -19.518 -24.557 1.00 57.16 98 LYS A C 1
ATOM 762 O O . LYS A 1 98 ? 11.427 -20.373 -23.825 1.00 57.16 98 LYS A O 1
ATOM 767 N N . LYS A 1 99 ? 11.423 -19.278 -25.791 1.00 52.44 99 LYS A N 1
ATOM 768 C CA . LYS A 1 99 ? 12.561 -20.010 -26.385 1.00 52.44 99 LYS A CA 1
ATOM 769 C C . LYS A 1 99 ? 13.932 -19.418 -26.047 1.00 52.44 99 LYS A C 1
ATOM 771 O O . LYS A 1 99 ? 14.901 -20.165 -26.040 1.00 52.44 99 LYS A O 1
ATOM 776 N N . ASP A 1 100 ? 14.002 -18.123 -25.734 1.00 55.06 100 ASP A N 1
ATOM 777 C CA . ASP A 1 100 ? 15.267 -17.427 -25.437 1.00 55.06 100 ASP A CA 1
ATOM 778 C C . ASP A 1 100 ? 15.509 -17.197 -23.933 1.00 55.06 100 ASP A C 1
ATOM 780 O O . ASP A 1 100 ? 16.626 -16.878 -23.527 1.00 55.06 100 ASP A O 1
ATOM 784 N N . GLN A 1 101 ? 14.490 -17.360 -23.080 1.00 54.69 101 GLN A N 1
ATOM 785 C CA . GLN A 1 101 ? 14.574 -17.064 -21.643 1.00 54.69 101 GLN A CA 1
ATOM 786 C C . GLN A 1 101 ? 14.151 -18.253 -20.773 1.00 54.69 101 GLN A C 1
ATOM 788 O O . GLN A 1 101 ? 13.183 -18.186 -20.019 1.00 54.69 101 GLN A O 1
ATOM 793 N N . ASP A 1 102 ? 14.926 -19.335 -20.819 1.00 51.97 102 ASP A N 1
ATOM 794 C CA . ASP A 1 102 ? 14.682 -20.592 -20.087 1.00 51.97 102 ASP A CA 1
ATOM 795 C C . ASP A 1 102 ? 14.736 -20.491 -18.538 1.00 51.97 102 ASP A C 1
ATOM 797 O O . ASP A 1 102 ? 14.751 -21.510 -17.847 1.00 51.97 102 ASP A O 1
ATOM 801 N N . LYS A 1 103 ? 14.790 -19.288 -17.937 1.00 56.22 103 LYS A N 1
ATOM 802 C CA . LYS A 1 103 ? 14.927 -19.127 -16.472 1.00 56.22 103 LYS A CA 1
ATOM 803 C C . LYS A 1 103 ? 14.097 -18.036 -15.789 1.00 56.22 103 LYS A C 1
ATOM 805 O O . LYS A 1 103 ? 14.082 -18.036 -14.562 1.00 56.22 103 LYS A O 1
ATOM 810 N N . GLU A 1 104 ? 13.426 -17.123 -16.495 1.00 66.81 104 GLU A N 1
ATOM 811 C CA . GLU A 1 104 ? 12.897 -15.909 -15.833 1.00 66.81 104 GLU A CA 1
ATOM 812 C C . GLU A 1 104 ? 11.369 -15.865 -15.662 1.00 66.81 104 GLU A C 1
ATOM 814 O O . GLU A 1 104 ? 10.887 -15.278 -14.695 1.00 66.81 104 GLU A O 1
ATOM 819 N N . TRP A 1 105 ? 10.590 -16.537 -16.516 1.00 70.44 105 TRP A N 1
ATOM 820 C CA . TRP A 1 105 ? 9.124 -16.451 -16.472 1.00 70.44 105 TRP A CA 1
ATOM 821 C C . TRP A 1 105 ? 8.459 -17.826 -16.500 1.00 70.44 105 TRP A C 1
ATOM 823 O O . TRP A 1 105 ? 8.694 -18.629 -17.401 1.00 70.44 105 TRP A O 1
ATOM 833 N N . SER A 1 106 ? 7.575 -18.083 -15.531 1.00 74.19 106 SER A N 1
ATOM 834 C CA . SER A 1 106 ? 6.655 -19.224 -15.582 1.00 74.19 106 SER A CA 1
ATOM 835 C C . SER A 1 106 ? 5.345 -18.780 -16.233 1.00 74.19 106 SER A C 1
ATOM 837 O O . SER A 1 106 ? 4.725 -17.808 -15.807 1.00 74.19 106 SER A O 1
ATOM 839 N N . VAL A 1 107 ? 4.942 -19.461 -17.307 1.00 74.75 107 VAL A N 1
ATOM 840 C CA . VAL A 1 107 ? 3.689 -19.171 -18.021 1.00 74.75 107 VAL A CA 1
ATOM 841 C C . VAL A 1 107 ? 2.663 -20.228 -17.639 1.00 74.75 107 VAL A C 1
ATOM 843 O O . VAL A 1 107 ? 2.875 -21.411 -17.908 1.00 74.75 107 VAL A O 1
ATOM 846 N N . VAL A 1 108 ? 1.554 -19.798 -17.038 1.00 77.75 108 VAL A N 1
ATOM 847 C CA . VAL A 1 108 ? 0.429 -20.661 -16.652 1.00 77.75 108 VAL A CA 1
ATOM 848 C C . VAL A 1 108 ? -0.727 -20.444 -17.627 1.00 77.75 108 VAL A C 1
ATOM 850 O O . VAL A 1 108 ? -1.172 -19.314 -17.816 1.00 77.75 108 VAL A O 1
ATOM 853 N N . ASP A 1 109 ? -1.208 -21.520 -18.255 1.00 78.19 109 ASP A N 1
ATOM 854 C CA . ASP A 1 109 ? -2.389 -21.476 -19.124 1.00 78.19 109 ASP A CA 1
ATOM 855 C C . ASP A 1 109 ? -3.652 -21.702 -18.283 1.00 78.19 109 ASP A C 1
ATOM 857 O O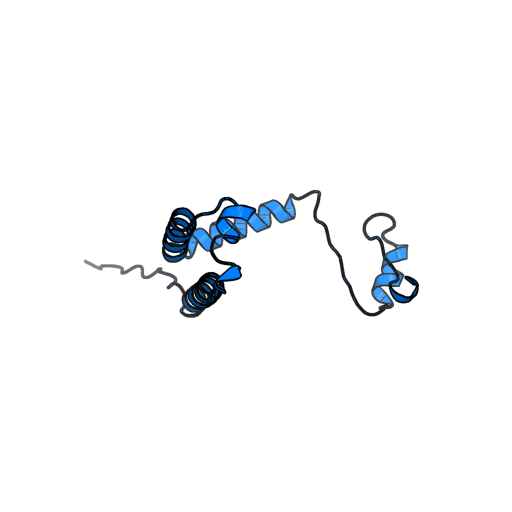 . ASP A 1 109 ? -3.950 -22.823 -17.871 1.00 78.19 109 ASP A O 1
ATOM 861 N N . LEU A 1 110 ? -4.384 -20.621 -18.010 1.00 74.12 110 LEU A N 1
ATOM 862 C CA . LEU A 1 110 ? -5.593 -20.664 -17.185 1.00 74.12 110 LEU A CA 1
ATOM 863 C C . LEU A 1 110 ? -6.804 -21.274 -17.907 1.00 74.12 110 LEU A C 1
ATOM 865 O O . LEU A 1 110 ? -7.805 -21.540 -17.257 1.00 74.12 110 LEU A O 1
ATOM 869 N N . SER A 1 111 ? -6.730 -21.532 -19.221 1.00 76.38 111 SER A N 1
ATOM 870 C CA . SER A 1 111 ? -7.813 -22.218 -19.951 1.00 76.38 111 SER A CA 1
ATOM 871 C C . SER A 1 111 ? -7.897 -23.718 -19.654 1.00 76.38 111 SER A C 1
ATOM 873 O O . SER A 1 111 ? -8.886 -24.358 -19.993 1.00 76.38 111 SER A O 1
ATOM 875 N N . GLN A 1 112 ? -6.848 -24.278 -19.048 1.00 69.12 112 GLN A N 1
ATOM 876 C CA . GLN A 1 112 ? -6.718 -25.702 -18.731 1.00 69.12 112 GLN A CA 1
ATOM 877 C C . GLN A 1 112 ? -6.905 -25.988 -17.232 1.00 69.12 112 GLN A C 1
ATOM 879 O O . GLN A 1 112 ? -6.803 -27.138 -16.807 1.00 69.12 112 GLN A O 1
ATOM 884 N N . ALA A 1 113 ? -7.137 -24.951 -16.422 1.00 64.81 113 ALA A N 1
ATOM 885 C CA . ALA A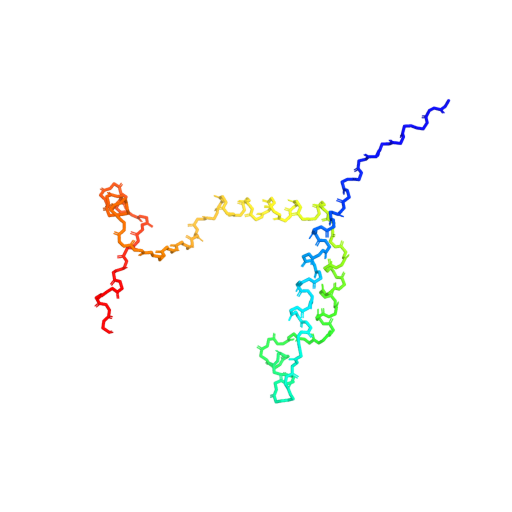 1 113 ? -7.447 -25.098 -15.009 1.00 64.81 113 ALA A CA 1
ATOM 886 C C . ALA A 1 113 ? -8.954 -25.366 -14.871 1.00 64.81 113 ALA A C 1
ATOM 888 O O . ALA A 1 113 ? -9.756 -24.447 -15.023 1.00 64.81 113 ALA A O 1
ATOM 889 N N . ASN A 1 114 ? -9.310 -26.637 -14.662 1.00 49.69 114 ASN A N 1
ATOM 890 C CA . ASN A 1 114 ? -10.668 -27.064 -14.300 1.00 49.69 114 ASN A CA 1
ATOM 891 C C . ASN A 1 114 ? -11.124 -26.450 -12.974 1.00 49.69 114 ASN A C 1
ATOM 893 O O . ASN A 1 114 ? -10.294 -26.417 -12.035 1.00 49.69 114 ASN A O 1
#